Protein AF-A0A1S8MDR8-F1 (afdb_monomer_lite)

Secondary structure (DSSP, 8-state):
-----------EEEEEEPTT-HHHHHHHHHHTT-EEEEEE--TT-EEEEEES-GGGGTTTTTTEEEEEE--GGG--

Structure (mmCIF, N/CA/C/O backbone):
data_AF-A0A1S8MDR8-F1
#
_entry.id   AF-A0A1S8MDR8-F1
#
loop_
_atom_site.group_PDB
_atom_site.id
_atom_site.type_symbol
_atom_site.label_atom_id
_atom_site.label_alt_id
_atom_site.label_comp_id
_atom_site.label_asym_id
_atom_site.label_entity_id
_atom_site.label_seq_id
_atom_site.pdbx_PDB_ins_code
_atom_site.Cartn_x
_atom_site.Cartn_y
_atom_site.Cartn_z
_atom_site.occupancy
_atom_site.B_iso_or_equiv
_atom_site.auth_seq_id
_atom_site.auth_comp_id
_atom_site.auth_asym_id
_atom_site.auth_atom_id
_atom_site.pdbx_PDB_model_num
ATOM 1 N N . MET A 1 1 ? -22.669 -22.419 11.489 1.00 44.09 1 MET A N 1
ATOM 2 C CA . MET A 1 1 ? -22.694 -20.945 11.574 1.00 44.09 1 MET A CA 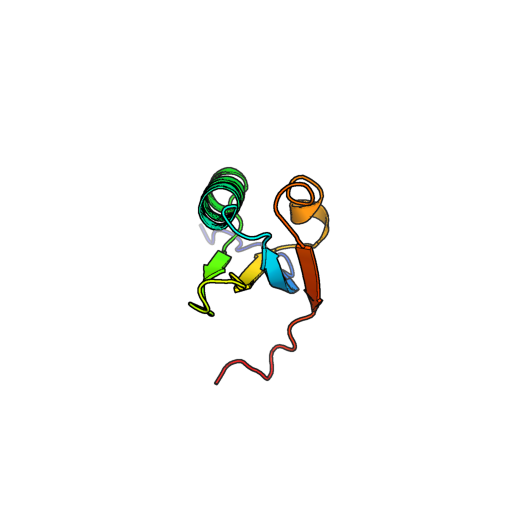1
ATOM 3 C C . MET A 1 1 ? -22.012 -20.424 10.322 1.00 44.09 1 MET A C 1
ATOM 5 O O . MET A 1 1 ? -20.801 -20.541 10.214 1.00 44.09 1 MET A O 1
ATOM 9 N N . LEU A 1 2 ? -22.787 -19.996 9.322 1.00 49.59 2 LEU A N 1
ATOM 10 C CA . LEU A 1 2 ? -22.242 -19.393 8.106 1.00 49.59 2 LEU A CA 1
ATOM 11 C C . LEU A 1 2 ? -21.750 -18.005 8.501 1.00 49.59 2 LEU A C 1
ATOM 13 O O . LEU A 1 2 ? -22.542 -17.080 8.654 1.00 49.59 2 LEU A O 1
ATOM 17 N N . GLN A 1 3 ? -20.454 -17.913 8.786 1.00 43.16 3 GLN A N 1
ATOM 18 C CA . GLN A 1 3 ? -19.775 -16.651 9.021 1.00 43.16 3 GLN A CA 1
ATOM 19 C C . GLN A 1 3 ? -19.957 -15.837 7.741 1.00 43.16 3 GLN A C 1
ATOM 21 O O . GLN A 1 3 ? -19.385 -16.165 6.700 1.00 43.16 3 GLN A O 1
ATOM 26 N N . GLY A 1 4 ? -20.858 -14.854 7.803 1.00 42.19 4 GLY A N 1
ATOM 27 C CA . GLY A 1 4 ? -21.109 -13.925 6.721 1.00 42.19 4 GLY A CA 1
ATOM 28 C C . GLY A 1 4 ? -19.783 -13.286 6.366 1.00 42.19 4 GLY A C 1
ATOM 29 O O . GLY A 1 4 ? -19.260 -12.458 7.107 1.00 42.19 4 GLY A O 1
ATOM 30 N N . SER A 1 5 ? -19.208 -13.723 5.252 1.00 48.22 5 SER A N 1
ATOM 31 C CA . SER A 1 5 ? -18.161 -12.969 4.598 1.00 48.22 5 SER A CA 1
ATOM 32 C C . SER A 1 5 ? -18.871 -11.729 4.090 1.00 48.22 5 SER A C 1
ATOM 34 O O . SER A 1 5 ? -19.460 -11.751 3.011 1.00 48.22 5 SER A O 1
ATOM 36 N N . GLU A 1 6 ? -18.929 -10.691 4.926 1.00 47.62 6 GLU A N 1
ATOM 37 C CA . GLU A 1 6 ? -19.252 -9.349 4.478 1.00 47.62 6 GLU A CA 1
ATOM 38 C C . GLU A 1 6 ? -18.348 -9.110 3.276 1.00 47.62 6 GLU A C 1
ATOM 40 O O . GLU A 1 6 ? -17.126 -8.982 3.389 1.00 47.62 6 GLU A O 1
ATOM 45 N N . ASN A 1 7 ? -18.955 -9.169 2.095 1.00 49.44 7 ASN A N 1
ATOM 46 C CA . ASN A 1 7 ? -18.317 -8.892 0.829 1.00 49.44 7 ASN A CA 1
ATOM 47 C C . ASN A 1 7 ? -18.141 -7.373 0.784 1.00 49.44 7 ASN A C 1
ATOM 49 O O . ASN A 1 7 ? -18.837 -6.660 0.060 1.00 49.44 7 ASN A O 1
ATOM 53 N N . VAL A 1 8 ? -17.286 -6.858 1.673 1.00 57.62 8 VAL A N 1
ATOM 54 C CA . VAL A 1 8 ? -16.858 -5.472 1.669 1.00 57.62 8 VAL A CA 1
ATOM 55 C C . VAL A 1 8 ? -16.222 -5.304 0.304 1.00 57.62 8 VAL A C 1
ATOM 57 O O . VAL A 1 8 ? -15.172 -5.888 0.047 1.00 57.62 8 VAL A O 1
ATOM 60 N N . LYS A 1 9 ? -16.892 -4.577 -0.597 1.00 66.25 9 LYS A N 1
ATOM 61 C CA . LYS A 1 9 ? -16.325 -4.196 -1.891 1.00 66.25 9 LYS A CA 1
ATOM 62 C C . LYS A 1 9 ? -14.981 -3.522 -1.602 1.00 66.25 9 LYS A C 1
ATOM 64 O O . LYS A 1 9 ? -14.953 -2.402 -1.096 1.00 66.25 9 LYS A O 1
ATOM 69 N N . LYS A 1 10 ? -13.893 -4.262 -1.811 1.00 71.88 10 LYS A N 1
ATOM 70 C CA . LYS A 1 10 ? -12.521 -3.770 -1.731 1.00 71.88 10 LYS A CA 1
ATOM 71 C C . LYS A 1 10 ? -12.118 -3.361 -3.136 1.00 71.88 10 LYS A C 1
ATOM 73 O O . LYS A 1 10 ? -12.327 -4.124 -4.084 1.00 71.88 10 LYS A O 1
ATOM 78 N N . ASP A 1 11 ? -11.559 -2.170 -3.248 1.00 84.94 11 ASP A N 1
ATOM 79 C CA . ASP A 1 11 ? -10.952 -1.707 -4.483 1.00 84.94 11 ASP A CA 1
ATOM 80 C C . ASP A 1 11 ? -9.572 -2.350 -4.626 1.00 84.94 11 ASP A C 1
ATOM 82 O O . ASP A 1 11 ? -8.917 -2.696 -3.636 1.00 84.94 11 ASP A O 1
ATOM 86 N N . VAL A 1 12 ? -9.147 -2.557 -5.869 1.00 87.38 12 VAL A N 1
ATOM 87 C CA . VAL A 1 12 ? -7.788 -3.007 -6.160 1.00 87.38 12 VAL A CA 1
ATOM 88 C C . VAL A 1 12 ? -7.002 -1.769 -6.543 1.00 87.38 12 VAL A C 1
ATOM 90 O O . VAL A 1 12 ? -7.189 -1.204 -7.613 1.00 87.38 12 VAL A O 1
ATOM 93 N N . LEU A 1 13 ? -6.129 -1.340 -5.644 1.00 89.50 13 LEU A N 1
ATOM 94 C CA . LEU A 1 13 ? -5.368 -0.113 -5.794 1.00 89.50 13 LEU A CA 1
ATOM 95 C C . LEU A 1 13 ? -3.917 -0.442 -6.119 1.00 89.50 13 LEU A C 1
ATOM 97 O O . LEU A 1 13 ? -3.278 -1.286 -5.484 1.00 89.50 13 LEU A O 1
ATOM 101 N N . LYS A 1 14 ? -3.373 0.263 -7.101 1.00 90.75 14 LYS A N 1
ATOM 102 C CA . LYS A 1 14 ? -1.946 0.312 -7.378 1.00 90.75 14 LYS A CA 1
ATOM 103 C C . LYS A 1 14 ? -1.339 1.409 -6.517 1.00 90.75 14 LYS A C 1
ATOM 105 O O . LYS A 1 14 ? -1.601 2.588 -6.708 1.00 90.75 14 LYS A O 1
ATOM 110 N N . VAL A 1 15 ? -0.497 1.013 -5.574 1.00 90.94 15 VAL A N 1
ATOM 111 C CA . VAL A 1 15 ? 0.179 1.921 -4.654 1.00 90.94 15 VAL A CA 1
ATOM 112 C C . VAL A 1 15 ? 1.651 2.001 -5.028 1.00 90.94 15 VAL A C 1
ATOM 114 O O . VAL A 1 15 ? 2.381 1.011 -4.972 1.00 90.94 15 VAL A O 1
ATOM 117 N N . ILE A 1 16 ? 2.098 3.191 -5.414 1.00 91.19 16 ILE A N 1
ATOM 118 C CA . ILE A 1 16 ? 3.511 3.501 -5.612 1.00 91.19 16 ILE A CA 1
ATOM 119 C C . ILE A 1 16 ? 4.026 4.087 -4.307 1.00 91.19 16 ILE A C 1
ATOM 121 O O . ILE A 1 16 ? 3.557 5.135 -3.872 1.00 91.19 16 ILE A O 1
ATOM 125 N N . VAL A 1 17 ? 4.999 3.431 -3.688 1.00 91.19 17 VAL A N 1
ATOM 126 C CA . VAL A 1 17 ? 5.59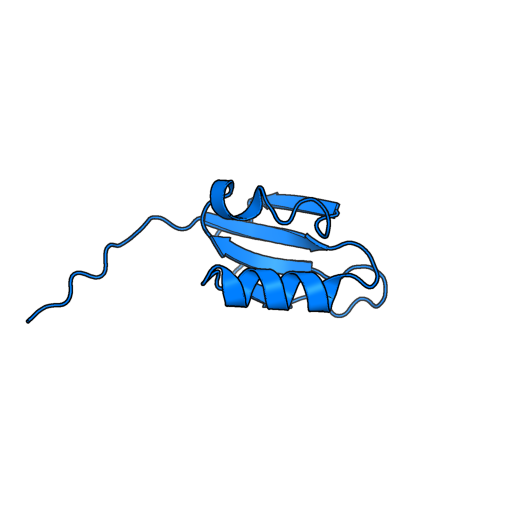5 3.858 -2.418 1.00 91.19 17 VAL A CA 1
ATOM 127 C C . VAL A 1 17 ? 6.874 4.649 -2.696 1.00 91.19 17 VAL A C 1
ATOM 129 O O . VAL A 1 17 ? 7.558 4.425 -3.698 1.00 91.19 17 VAL A O 1
ATOM 132 N N . LYS A 1 18 ? 7.182 5.619 -1.831 1.00 89.56 18 LYS A N 1
ATOM 133 C CA . LYS A 1 18 ? 8.437 6.3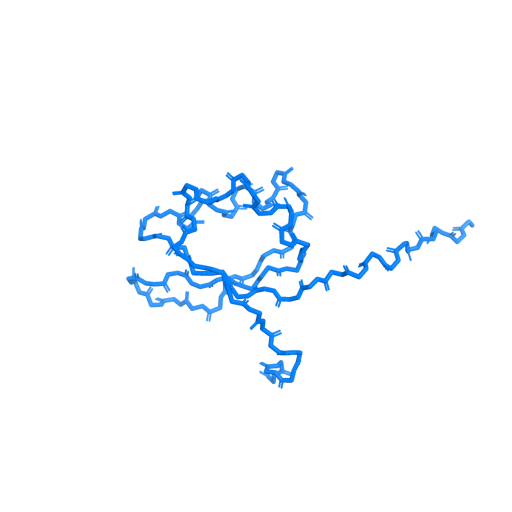77 -1.858 1.00 89.56 18 LYS A CA 1
ATOM 134 C C . LYS A 1 18 ? 9.629 5.430 -1.688 1.00 89.56 18 LYS A C 1
ATOM 136 O O . LYS A 1 18 ? 9.534 4.384 -1.043 1.00 89.56 18 LYS A O 1
ATOM 141 N N . GLU A 1 19 ? 10.761 5.810 -2.266 1.00 87.12 19 GLU A N 1
ATOM 142 C CA . GLU A 1 19 ? 12.005 5.052 -2.138 1.00 87.12 19 GLU A CA 1
ATOM 143 C C . GLU A 1 19 ? 12.386 4.872 -0.658 1.00 87.12 19 GLU A C 1
ATOM 145 O O . GLU A 1 19 ? 12.154 5.758 0.165 1.00 87.12 19 GLU A O 1
ATOM 150 N N . GLY A 1 20 ? 12.879 3.685 -0.294 1.00 85.88 20 GLY A N 1
ATOM 151 C CA . GLY A 1 20 ? 13.230 3.342 1.091 1.00 85.88 20 GLY A CA 1
ATOM 152 C C . GLY A 1 20 ? 12.046 3.123 2.048 1.00 85.88 20 GLY A C 1
ATOM 153 O O . GLY A 1 20 ? 12.255 2.617 3.143 1.00 85.88 20 GLY A O 1
ATOM 154 N N . ARG A 1 21 ? 10.801 3.427 1.647 1.00 89.12 21 ARG A N 1
ATOM 155 C CA . ARG A 1 21 ? 9.599 3.334 2.507 1.00 89.12 21 ARG A CA 1
ATOM 156 C C . ARG A 1 21 ? 8.758 2.067 2.314 1.00 89.12 21 ARG A C 1
ATOM 158 O O . ARG A 1 21 ? 7.682 1.953 2.892 1.00 89.12 21 ARG A O 1
ATOM 165 N N . GLY A 1 22 ? 9.224 1.112 1.504 1.00 88.69 22 GLY A N 1
ATOM 166 C CA . GLY A 1 22 ? 8.484 -0.127 1.210 1.00 88.69 22 GLY A CA 1
ATOM 167 C C . GLY A 1 22 ? 8.139 -0.936 2.464 1.00 88.69 22 GLY A C 1
ATOM 168 O O . GLY A 1 22 ? 6.981 -1.284 2.669 1.00 88.69 22 GLY A O 1
ATOM 169 N N . GLN A 1 23 ? 9.120 -1.139 3.348 1.00 89.38 23 GLN A N 1
ATOM 170 C CA . GLN A 1 23 ? 8.926 -1.897 4.588 1.00 89.38 23 GLN A CA 1
ATOM 171 C C . GLN A 1 23 ? 7.950 -1.207 5.553 1.00 89.38 23 GLN A C 1
ATOM 173 O O . GLN A 1 23 ? 7.109 -1.875 6.153 1.00 89.38 23 GLN A O 1
ATOM 178 N N . ASP A 1 24 ? 8.022 0.126 5.671 1.00 91.31 24 ASP A N 1
ATOM 179 C CA . ASP A 1 24 ? 7.080 0.908 6.481 1.00 91.31 24 ASP A CA 1
ATOM 180 C C . ASP A 1 24 ? 5.642 0.745 5.966 1.00 91.31 24 ASP A C 1
ATOM 182 O O . ASP A 1 24 ? 4.709 0.559 6.747 1.00 91.31 24 ASP A O 1
ATOM 186 N N . PHE A 1 25 ? 5.464 0.764 4.641 1.00 91.06 25 PHE A N 1
ATOM 187 C CA . PHE A 1 25 ? 4.162 0.562 4.013 1.00 91.06 25 PHE A CA 1
ATOM 188 C C . PHE A 1 25 ? 3.626 -0.863 4.224 1.00 91.06 25 PHE A C 1
ATOM 190 O O . PHE A 1 25 ? 2.462 -1.032 4.576 1.00 91.06 25 PHE A O 1
ATOM 197 N N . GLU A 1 26 ? 4.464 -1.893 4.080 1.00 91.31 26 GLU A N 1
ATOM 198 C CA . GLU A 1 26 ? 4.073 -3.287 4.346 1.00 91.31 26 GLU A CA 1
ATOM 199 C C . GLU A 1 26 ? 3.649 -3.492 5.801 1.00 91.31 26 GLU A C 1
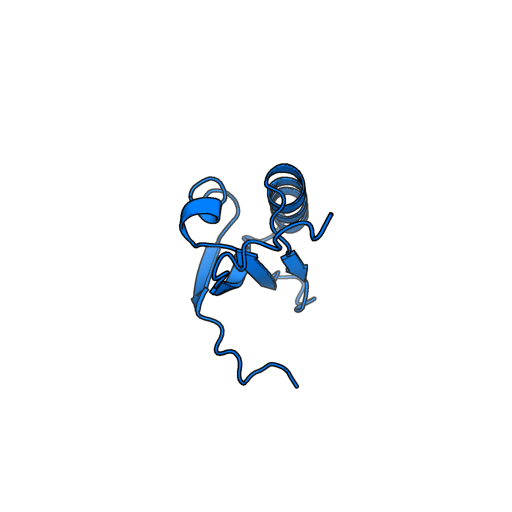ATOM 201 O O . GLU A 1 26 ? 2.639 -4.148 6.077 1.00 91.31 26 GLU A O 1
ATOM 206 N N . LYS A 1 27 ? 4.384 -2.882 6.737 1.00 92.88 27 LYS A N 1
ATOM 207 C CA . LYS A 1 27 ? 4.026 -2.887 8.154 1.00 92.88 27 LYS A CA 1
ATOM 208 C C . LYS A 1 27 ? 2.681 -2.197 8.383 1.00 92.88 27 LYS A C 1
ATOM 210 O O . LYS A 1 27 ? 1.810 -2.793 9.013 1.00 92.88 27 LYS A O 1
ATOM 215 N N . TYR A 1 28 ? 2.477 -1.014 7.802 1.00 92.12 28 TYR A N 1
ATOM 216 C CA . TYR A 1 28 ? 1.206 -0.294 7.876 1.00 92.12 28 TYR A CA 1
ATOM 217 C C . TYR A 1 28 ? 0.037 -1.146 7.369 1.00 92.12 28 TYR A C 1
ATOM 219 O O . TYR A 1 28 ? -0.996 -1.251 8.032 1.00 92.12 28 TYR A O 1
ATOM 227 N N . CYS A 1 29 ? 0.194 -1.790 6.210 1.00 91.50 29 CYS A N 1
ATOM 228 C CA . CYS A 1 29 ? -0.843 -2.647 5.653 1.00 91.50 29 CYS A CA 1
ATOM 229 C C . CYS A 1 29 ? -1.159 -3.827 6.575 1.00 91.50 29 CYS A C 1
ATOM 231 O O . CYS A 1 29 ? -2.332 -4.100 6.826 1.00 91.50 29 CYS A O 1
ATOM 233 N N . LYS A 1 30 ? -0.137 -4.466 7.153 1.00 91.31 30 LYS A N 1
ATOM 234 C CA . LYS A 1 30 ? -0.315 -5.541 8.135 1.00 91.31 30 LYS A CA 1
ATOM 235 C C . LYS A 1 30 ? -1.068 -5.066 9.383 1.00 91.31 30 LYS A C 1
ATOM 237 O O . LYS A 1 30 ? -1.999 -5.740 9.811 1.00 91.31 30 LYS A O 1
ATOM 242 N N . GLU A 1 31 ? -0.714 -3.904 9.933 1.00 91.94 31 GLU A N 1
ATOM 243 C CA . GLU A 1 31 ? -1.373 -3.317 11.112 1.00 91.94 31 GLU A CA 1
ATOM 244 C C . GLU A 1 31 ? -2.835 -2.931 10.843 1.00 91.94 31 GLU A C 1
ATOM 246 O O . GLU A 1 31 ? -3.682 -3.033 11.728 1.00 91.94 31 GLU A O 1
ATOM 251 N N . LYS A 1 32 ? -3.154 -2.514 9.613 1.00 88.25 32 LYS A N 1
ATOM 252 C CA . LYS A 1 32 ? -4.515 -2.146 9.193 1.00 88.25 32 LYS A CA 1
ATOM 253 C C . LYS A 1 32 ? -5.338 -3.310 8.633 1.00 88.25 32 LYS A C 1
ATOM 255 O O . LYS A 1 32 ? -6.481 -3.090 8.236 1.00 88.25 32 LYS A O 1
ATOM 260 N N . GLY A 1 33 ? -4.780 -4.522 8.568 1.00 88.69 33 GLY A N 1
ATOM 261 C CA . GLY A 1 33 ? -5.436 -5.672 7.935 1.00 88.69 33 GLY A CA 1
ATOM 262 C C . GLY A 1 33 ? -5.688 -5.478 6.432 1.00 88.69 33 GLY A C 1
ATOM 263 O O . GLY A 1 33 ? -6.625 -6.049 5.873 1.00 88.69 33 GLY A O 1
ATOM 264 N N . ILE A 1 34 ? -4.881 -4.640 5.779 1.00 90.44 34 ILE A N 1
ATOM 265 C CA . ILE A 1 34 ? -4.910 -4.402 4.337 1.00 90.44 34 ILE A CA 1
ATOM 266 C C . ILE A 1 34 ? -4.098 -5.499 3.664 1.00 90.44 34 ILE A C 1
ATOM 268 O O . ILE A 1 34 ? -2.927 -5.711 3.979 1.00 90.44 34 ILE A O 1
ATOM 272 N N . PHE A 1 35 ? -4.705 -6.171 2.691 1.00 88.19 35 PHE A N 1
ATOM 273 C CA . PHE A 1 35 ? -3.966 -7.105 1.860 1.00 88.19 35 PHE A CA 1
ATOM 274 C C . PHE A 1 35 ? -3.151 -6.311 0.841 1.00 88.19 35 PHE A C 1
ATOM 276 O O . PHE A 1 35 ? -3.719 -5.692 -0.055 1.00 88.19 35 PHE A O 1
ATOM 283 N N . CYS A 1 36 ? -1.828 -6.305 0.985 1.00 88.81 36 CYS A N 1
ATOM 284 C CA . CYS A 1 36 ? -0.922 -5.711 0.012 1.00 88.81 36 CYS A CA 1
ATOM 285 C C . CYS A 1 36 ? 0.057 -6.755 -0.531 1.00 88.81 36 CYS A C 1
ATOM 287 O O . CYS A 1 36 ? 0.607 -7.555 0.224 1.00 88.81 36 CYS A O 1
ATOM 289 N N . ARG A 1 37 ? 0.327 -6.723 -1.835 1.00 88.06 37 ARG A N 1
ATOM 290 C CA . ARG A 1 37 ? 1.323 -7.579 -2.482 1.00 88.06 37 ARG A CA 1
ATOM 291 C C . ARG A 1 37 ? 2.259 -6.742 -3.333 1.00 88.06 37 ARG A C 1
ATOM 293 O O . ARG A 1 37 ? 1.817 -6.022 -4.227 1.00 88.06 37 ARG A O 1
ATOM 300 N N . ARG A 1 38 ? 3.559 -6.845 -3.070 1.00 87.56 38 ARG A N 1
ATOM 301 C CA . ARG A 1 38 ? 4.586 -6.232 -3.913 1.00 87.56 38 ARG A CA 1
ATOM 302 C C . ARG A 1 38 ? 4.606 -6.931 -5.273 1.00 87.56 38 ARG A C 1
ATOM 304 O O . ARG A 1 38 ? 4.657 -8.157 -5.316 1.00 87.56 38 ARG A O 1
ATOM 311 N N . TYR A 1 39 ? 4.576 -6.168 -6.364 1.00 79.00 39 TYR A N 1
ATOM 312 C CA . TYR A 1 39 ? 4.652 -6.724 -7.725 1.00 79.00 39 TYR A CA 1
ATOM 313 C C . TYR A 1 39 ? 5.684 -6.029 -8.627 1.00 79.00 39 TYR A C 1
ATOM 315 O O . TYR A 1 39 ? 5.881 -6.454 -9.758 1.00 79.00 39 TYR A O 1
ATOM 323 N N . SER A 1 40 ? 6.384 -4.997 -8.136 1.00 74.75 40 SER A N 1
ATOM 324 C CA . SER A 1 40 ? 7.596 -4.488 -8.792 1.00 74.75 40 SER A CA 1
ATOM 325 C C . SER A 1 40 ? 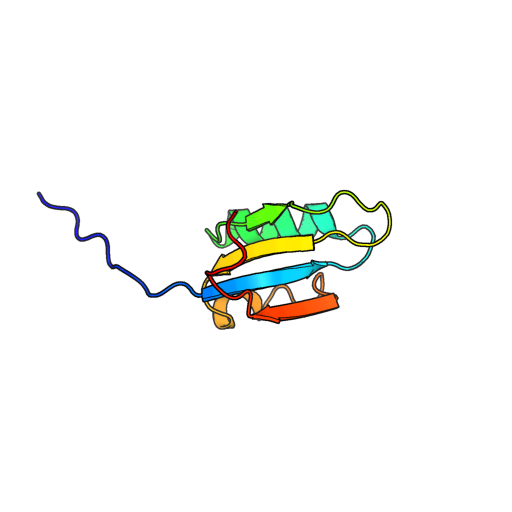8.785 -4.474 -7.830 1.00 74.75 40 SER A C 1
ATOM 327 O O . SER A 1 40 ? 8.690 -4.022 -6.680 1.00 74.75 40 SER A O 1
ATOM 329 N N . LEU A 1 41 ? 9.907 -4.996 -8.326 1.00 62.84 41 LEU A N 1
ATOM 330 C CA . LEU A 1 41 ? 11.222 -5.028 -7.683 1.00 62.84 41 LEU A CA 1
ATOM 331 C C . LEU A 1 41 ? 12.189 -4.015 -8.314 1.00 62.84 41 LEU A C 1
ATOM 333 O O . LEU A 1 41 ? 13.393 -4.107 -8.099 1.00 62.84 41 LEU A O 1
ATOM 337 N N . GLU A 1 42 ? 11.690 -3.030 -9.067 1.00 67.75 42 GLU A N 1
ATOM 338 C CA . GLU A 1 42 ? 12.532 -1.916 -9.505 1.00 67.75 42 GLU A CA 1
ATOM 339 C C . GLU A 1 42 ? 13.102 -1.214 -8.260 1.00 67.75 42 GLU A C 1
ATOM 341 O O . GLU A 1 42 ? 12.337 -0.706 -7.437 1.00 67.75 42 GLU A O 1
ATOM 346 N N . MET A 1 43 ? 14.436 -1.197 -8.110 1.00 57.41 43 MET A N 1
ATOM 347 C CA . MET A 1 43 ? 15.146 -0.678 -6.923 1.00 57.41 43 MET A CA 1
ATOM 348 C C . MET A 1 43 ? 14.694 0.731 -6.498 1.00 57.41 43 MET A C 1
ATOM 350 O O . MET A 1 43 ? 14.757 1.062 -5.320 1.00 57.41 43 MET A O 1
ATOM 354 N N . LEU A 1 44 ? 14.193 1.525 -7.447 1.00 61.59 44 LEU A N 1
ATOM 355 C CA . LEU A 1 44 ? 13.808 2.928 -7.272 1.00 61.59 44 LEU A CA 1
ATOM 356 C C . LEU A 1 44 ? 12.288 3.142 -7.120 1.00 61.59 44 LEU A C 1
ATOM 358 O O . LEU A 1 44 ? 11.834 4.234 -6.774 1.00 61.59 44 LEU A O 1
ATOM 362 N N . LYS A 1 45 ? 11.458 2.139 -7.442 1.00 65.00 45 LYS A N 1
ATOM 363 C CA . LYS A 1 45 ? 9.990 2.278 -7.475 1.00 65.00 45 LYS A CA 1
ATOM 364 C C . LYS A 1 45 ? 9.316 1.022 -6.944 1.00 65.00 45 LYS A C 1
ATOM 366 O O . LYS A 1 45 ? 8.954 0.121 -7.700 1.00 65.00 45 LYS A O 1
ATOM 371 N N . THR A 1 46 ? 9.059 1.005 -5.643 1.00 83.38 46 THR A N 1
ATOM 372 C CA . THR A 1 46 ? 8.317 -0.092 -5.025 1.00 83.38 46 THR A CA 1
ATOM 373 C C . THR A 1 46 ? 6.825 0.065 -5.299 1.00 83.38 46 THR A C 1
ATOM 375 O O . THR A 1 46 ? 6.192 1.019 -4.8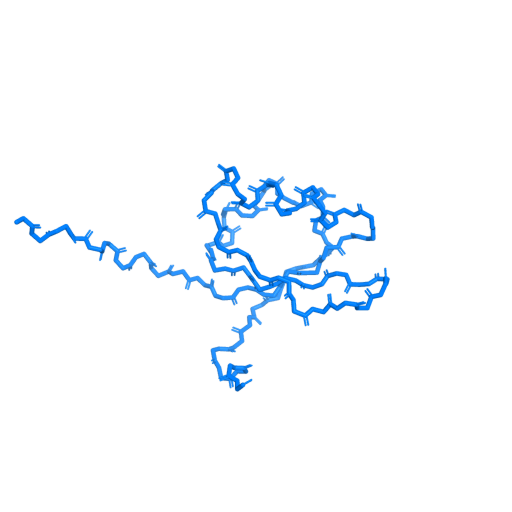43 1.00 83.38 46 THR A O 1
ATOM 378 N N . ARG A 1 47 ? 6.263 -0.870 -6.069 1.00 88.94 47 ARG A N 1
ATOM 379 C CA . ARG A 1 47 ? 4.831 -0.906 -6.390 1.00 88.94 47 ARG A CA 1
ATOM 380 C C . ARG A 1 47 ? 4.155 -2.053 -5.653 1.00 88.94 47 ARG A C 1
ATOM 382 O O . ARG A 1 47 ? 4.628 -3.193 -5.704 1.00 88.94 47 ARG A O 1
ATOM 389 N N . TYR A 1 48 ? 3.034 -1.739 -5.017 1.00 89.25 48 TYR A N 1
ATOM 390 C CA . TYR A 1 48 ? 2.178 -2.684 -4.318 1.00 89.25 48 TYR A CA 1
ATOM 391 C C . TYR A 1 48 ? 0.790 -2.687 -4.933 1.00 89.25 48 TYR A C 1
ATOM 393 O O . TYR A 1 48 ? 0.268 -1.659 -5.357 1.00 89.25 48 TYR A O 1
ATOM 401 N N . ARG A 1 49 ? 0.189 -3.865 -4.965 1.00 88.94 49 ARG A N 1
ATOM 402 C CA . ARG A 1 49 ? -1.235 -4.055 -5.184 1.00 88.94 49 ARG A CA 1
ATOM 403 C C . ARG A 1 49 ? -1.865 -4.114 -3.806 1.00 88.94 49 ARG A C 1
ATOM 405 O O . ARG A 1 49 ? -1.509 -5.011 -3.050 1.00 88.94 49 ARG A O 1
ATOM 412 N N . ALA A 1 50 ? -2.736 -3.176 -3.472 1.00 89.88 50 ALA A N 1
ATOM 413 C CA . ALA A 1 50 ? -3.447 -3.144 -2.203 1.00 89.88 50 ALA A CA 1
ATOM 414 C C . ALA A 1 50 ? -4.938 -3.399 -2.442 1.00 89.88 50 ALA A C 1
ATOM 416 O O . ALA A 1 50 ? -5.571 -2.694 -3.220 1.00 89.88 50 ALA A O 1
ATOM 417 N N . GLU A 1 51 ? -5.497 -4.405 -1.779 1.00 90.12 51 GLU A N 1
ATOM 418 C CA . GLU A 1 51 ? -6.928 -4.707 -1.796 1.00 90.12 51 GLU A CA 1
ATOM 419 C C . GLU A 1 51 ? -7.563 -4.078 -0.557 1.00 90.12 51 GLU A C 1
ATOM 421 O O . GLU A 1 51 ? -7.630 -4.677 0.522 1.00 90.12 51 GLU A O 1
ATOM 426 N N . CYS A 1 52 ? -7.958 -2.816 -0.696 1.00 87.19 52 CYS A N 1
ATOM 427 C CA . CYS A 1 52 ? -8.511 -2.005 0.382 1.00 87.19 52 CYS A CA 1
ATOM 428 C C . CYS A 1 52 ? -9.312 -0.835 -0.178 1.00 87.19 52 CYS A C 1
ATOM 430 O O . CYS A 1 52 ? -9.163 -0.464 -1.339 1.00 87.19 52 CYS A O 1
ATOM 432 N N . LYS A 1 53 ? -10.145 -0.229 0.669 1.00 87.12 53 LYS A N 1
ATOM 433 C CA . LYS A 1 53 ? -10.761 1.056 0.330 1.00 87.12 53 LYS A CA 1
ATOM 434 C C . LYS A 1 53 ? -9.715 2.162 0.411 1.00 87.12 53 LYS A C 1
ATOM 436 O O . LYS A 1 53 ? -8.892 2.157 1.328 1.00 87.12 53 LYS A O 1
ATOM 441 N N . LEU A 1 54 ? -9.821 3.164 -0.460 1.00 86.12 54 LEU A N 1
ATOM 442 C CA . LEU A 1 54 ? -8.941 4.341 -0.448 1.00 86.12 54 LEU A CA 1
ATOM 443 C C . LEU A 1 54 ? -8.881 5.019 0.935 1.00 86.12 54 LEU A C 1
ATOM 445 O O . LEU A 1 54 ? -7.827 5.472 1.371 1.00 86.12 54 LEU A O 1
ATOM 449 N N . GLU A 1 55 ? -9.993 5.027 1.672 1.00 88.31 55 GLU A N 1
ATOM 450 C CA . GLU A 1 55 ? -10.073 5.586 3.027 1.00 88.31 55 GLU A CA 1
ATOM 451 C C . GLU A 1 55 ? -9.132 4.901 4.027 1.00 88.31 55 GLU A C 1
ATOM 453 O O . GLU A 1 55 ? -8.619 5.555 4.933 1.00 88.31 55 GLU A O 1
ATOM 458 N N . GLN A 1 56 ? -8.848 3.607 3.841 1.00 87.12 56 GLN A N 1
ATOM 459 C CA . GLN A 1 56 ? -7.903 2.870 4.681 1.00 87.12 56 GLN A CA 1
ATOM 460 C C . GLN A 1 56 ? -6.446 3.280 4.422 1.00 87.12 56 GLN A C 1
ATOM 462 O O . GLN A 1 56 ? -5.588 2.982 5.247 1.00 87.12 56 GLN A O 1
ATOM 467 N N . LEU A 1 57 ? -6.163 3.971 3.310 1.00 88.00 57 LEU A N 1
ATOM 468 C CA . LEU A 1 57 ? -4.832 4.466 2.948 1.00 88.00 57 LEU A CA 1
ATOM 469 C C . LEU A 1 57 ? -4.572 5.916 3.384 1.00 88.00 57 LEU A C 1
ATOM 471 O O . LEU A 1 57 ? -3.428 6.356 3.295 1.00 88.00 57 LEU A O 1
ATOM 475 N N . LYS A 1 58 ? -5.567 6.641 3.922 1.00 84.94 58 LYS A N 1
ATOM 476 C CA . LYS A 1 58 ? -5.416 8.043 4.380 1.00 84.94 58 LYS A CA 1
ATOM 477 C C . LYS A 1 58 ? -4.339 8.253 5.464 1.00 84.94 58 LYS A C 1
ATOM 479 O O . LYS A 1 58 ? -3.940 9.373 5.726 1.00 84.94 58 LYS A O 1
ATOM 484 N N . GLY A 1 59 ? -3.840 7.197 6.112 1.00 85.69 59 GLY A N 1
ATOM 485 C CA . GLY A 1 59 ? -2.700 7.291 7.043 1.00 85.69 59 GLY A CA 1
ATOM 486 C C . GLY A 1 59 ? -1.348 6.895 6.440 1.00 85.69 59 GLY A C 1
ATOM 487 O O . GLY A 1 59 ? -0.317 7.075 7.080 1.00 85.69 59 GLY A O 1
ATOM 488 N N . ALA A 1 60 ? -1.341 6.336 5.231 1.00 88.31 60 ALA A N 1
ATOM 489 C CA . ALA A 1 60 ? -0.141 5.851 4.559 1.00 88.31 60 ALA A CA 1
ATOM 490 C C . ALA A 1 60 ? 0.460 6.873 3.582 1.00 88.31 60 ALA A C 1
ATOM 492 O O . ALA A 1 60 ? 1.520 6.614 3.018 1.00 88.31 60 ALA A O 1
ATOM 493 N N . GLU A 1 61 ? -0.152 8.047 3.409 1.00 88.81 61 GLU A N 1
ATOM 494 C CA . GLU A 1 61 ? 0.300 9.124 2.507 1.00 88.81 61 GLU A CA 1
ATOM 495 C C . GLU A 1 61 ? 1.749 9.576 2.776 1.00 88.81 61 GLU A C 1
ATOM 497 O O . GLU A 1 61 ? 2.476 10.010 1.880 1.00 88.81 61 GLU A O 1
ATOM 502 N N . ILE A 1 62 ? 2.226 9.402 4.012 1.00 89.50 62 ILE A N 1
ATOM 503 C CA . ILE A 1 62 ? 3.621 9.668 4.378 1.00 89.50 62 ILE A CA 1
ATOM 504 C C . ILE A 1 62 ? 4.608 8.735 3.656 1.00 89.50 62 ILE A C 1
ATOM 506 O O . ILE A 1 62 ? 5.709 9.170 3.302 1.00 89.50 62 ILE A O 1
ATOM 510 N N . PHE A 1 63 ? 4.199 7.499 3.364 1.00 88.88 63 PHE A N 1
ATOM 511 C CA . PHE A 1 63 ? 4.977 6.482 2.651 1.00 88.88 63 PHE A CA 1
ATOM 512 C C . PHE A 1 63 ? 4.631 6.443 1.163 1.00 88.88 63 PHE A C 1
ATOM 514 O O . PHE A 1 63 ? 5.494 6.170 0.334 1.00 88.88 63 PHE A O 1
ATOM 521 N N . ILE A 1 64 ? 3.377 6.714 0.815 1.00 91.19 64 ILE A N 1
ATOM 522 C CA . ILE A 1 64 ? 2.861 6.607 -0.544 1.00 91.19 64 ILE A CA 1
ATOM 523 C C . ILE A 1 64 ? 3.311 7.809 -1.380 1.00 91.19 64 ILE A C 1
ATOM 525 O O . ILE A 1 64 ? 3.245 8.962 -0.965 1.00 91.19 64 ILE A O 1
ATOM 529 N N . LYS A 1 65 ? 3.787 7.527 -2.590 1.00 90.75 65 LYS A N 1
ATOM 530 C CA . LYS A 1 65 ? 4.067 8.516 -3.633 1.00 90.75 65 LYS A CA 1
ATOM 531 C C . LYS A 1 65 ? 2.838 8.773 -4.503 1.00 90.75 65 LYS A C 1
ATOM 533 O O . LYS A 1 65 ? 2.610 9.910 -4.895 1.00 90.75 65 LYS A O 1
ATOM 538 N N . SER A 1 66 ? 2.086 7.728 -4.841 1.00 90.50 66 SER A N 1
ATOM 539 C CA . SER A 1 66 ? 0.860 7.832 -5.637 1.00 90.50 66 SER A CA 1
ATOM 540 C C . SER A 1 66 ? -0.023 6.596 -5.448 1.00 90.50 66 SER A C 1
ATOM 542 O O . SER A 1 66 ? 0.493 5.507 -5.182 1.00 90.50 66 SER A O 1
ATOM 544 N N . VAL A 1 67 ? -1.336 6.771 -5.595 1.00 90.31 67 VAL A N 1
ATOM 545 C CA . VAL A 1 67 ? -2.325 5.691 -5.651 1.00 90.31 67 VAL A CA 1
ATOM 546 C C . VAL A 1 67 ? -3.073 5.813 -6.970 1.00 90.31 67 VAL A C 1
ATOM 548 O O . VAL A 1 67 ? -3.555 6.889 -7.310 1.00 90.31 67 VAL A O 1
ATOM 551 N N . GLU A 1 68 ? -3.170 4.712 -7.696 1.00 89.00 68 GLU A N 1
ATOM 552 C CA . GLU A 1 68 ? -3.892 4.600 -8.958 1.00 89.00 68 GLU A CA 1
ATOM 553 C C . GLU A 1 68 ? -4.934 3.483 -8.825 1.00 89.00 68 GLU A C 1
ATOM 555 O O . GLU A 1 68 ? -4.687 2.481 -8.146 1.00 89.00 68 GLU A O 1
ATOM 560 N N . ASP A 1 69 ? -6.088 3.631 -9.473 1.00 83.88 69 ASP A N 1
ATOM 561 C CA . ASP A 1 69 ? -7.026 2.517 -9.605 1.00 83.88 69 ASP A CA 1
ATOM 562 C C . ASP A 1 69 ? -6.398 1.449 -10.508 1.00 83.88 69 ASP A C 1
ATOM 564 O O . ASP A 1 69 ? -5.839 1.763 -11.564 1.00 83.88 69 ASP A O 1
ATOM 568 N N . MET A 1 70 ? -6.416 0.192 -10.070 1.00 76.00 70 MET A N 1
ATOM 569 C CA . MET A 1 70 ? -5.911 -0.911 -10.871 1.00 76.00 70 MET A CA 1
ATOM 570 C C . MET A 1 70 ? -7.110 -1.642 -11.480 1.00 76.00 70 MET A C 1
ATOM 572 O O . MET A 1 70 ? -7.855 -2.299 -10.746 1.00 76.00 70 MET A O 1
ATOM 576 N N . PRO A 1 71 ? -7.304 -1.577 -12.811 1.00 67.06 71 PRO A N 1
ATOM 577 C CA . PRO A 1 71 ? -8.412 -2.276 -13.431 1.00 67.06 71 PRO A CA 1
ATOM 578 C C . PRO A 1 71 ? -8.281 -3.777 -13.161 1.00 67.06 71 PRO A C 1
ATOM 580 O O . PRO A 1 71 ? -7.212 -4.366 -13.315 1.00 67.06 71 PRO A O 1
ATOM 583 N N . LYS A 1 72 ? -9.389 -4.419 -12.773 1.00 57.62 72 LYS A N 1
ATOM 584 C CA . LYS A 1 72 ? -9.431 -5.864 -12.475 1.00 57.62 72 LYS A CA 1
ATOM 585 C C . LYS A 1 72 ? -8.945 -6.744 -13.638 1.00 57.62 72 LYS A C 1
ATOM 587 O O . LYS A 1 72 ? -8.610 -7.896 -13.410 1.00 57.62 72 LYS A O 1
ATOM 592 N N . ALA A 1 73 ? -8.913 -6.209 -14.859 1.00 56.47 73 ALA A N 1
ATOM 593 C CA . ALA A 1 73 ? -8.505 -6.910 -16.073 1.00 56.47 73 ALA A CA 1
ATOM 594 C C . ALA A 1 73 ? -6.982 -7.091 -16.228 1.00 56.47 73 ALA A C 1
ATOM 596 O O . ALA A 1 73 ? -6.565 -7.877 -17.065 1.00 56.47 73 ALA A O 1
ATOM 597 N N . THR A 1 74 ? -6.145 -6.408 -15.438 1.00 51.38 74 THR A N 1
ATOM 598 C CA . THR A 1 74 ? -4.674 -6.564 -15.494 1.00 51.38 74 THR A CA 1
ATOM 599 C C . THR A 1 74 ? -4.151 -7.707 -14.610 1.00 51.38 74 THR A C 1
ATOM 601 O O . THR A 1 74 ? -2.969 -7.740 -14.272 1.00 51.38 74 THR A O 1
ATOM 604 N N . LEU A 1 75 ? -5.048 -8.600 -14.181 1.00 53.69 75 LEU A N 1
ATOM 605 C CA . LEU A 1 75 ? -4.765 -9.829 -13.442 1.00 53.69 75 LEU A CA 1
ATOM 606 C C . LEU A 1 75 ? -4.600 -10.986 -14.439 1.00 53.69 75 LEU A C 1
ATOM 608 O O . LEU A 1 75 ? -5.494 -11.822 -14.543 1.00 53.69 75 LEU A O 1
ATOM 612 N N . ASP A 1 76 ? -3.489 -10.997 -15.171 1.00 42.41 76 ASP A N 1
ATOM 613 C CA . ASP A 1 76 ? -2.994 -12.190 -15.876 1.00 42.41 76 ASP A CA 1
ATOM 614 C C . ASP A 1 76 ? -1.718 -12.678 -15.174 1.00 42.41 76 ASP A C 1
ATOM 616 O O . ASP A 1 76 ? -0.850 -11.816 -14.880 1.00 42.41 76 ASP A O 1
#

Radius of gyration: 13.07 Å; chains: 1; bounding box: 38×31×28 Å

Sequence (76 aa):
MLQGSENVKKDVLKVIVKEGRGQDFEKYCKEKGIFCRRYSLEMLKTRYRAECKLEQLKGAEIFIKSVEDMPKATLD

pLDDT: mean 79.19, std 15.73, range [42.19, 92.88]

Foldseek 3Di:
DPPPPPVPQWFWKKWKWAQPCPVVVVVLCVVLVWDKDFDDPPNGITIITTRHDPVSCPVVVVGTPDMDGDPPVVPD

Organism: NCBI:txid36839